Protein AF-A0A2D7RG34-F1 (afdb_monomer)

Foldseek 3Di:
DVVVVVVVVVVVVVCVVPDPPPPPPPPDDPPVVLVVVVLVVLLVQLDDPPDDFVVNVVVLVVCLPPVPDPVVSPVSVVLCVVQPAGSHNLSSLVSVQVVCVVVVHDRDDSVVVD

Mean predicted aligned error: 9.33 Å

Sequence (114 aa):
MIILRALLKVFVFLFLILSPSQAYCPCEINKEKLGHATWYLLHEIAKQPDKNQMAFDAFVQSLSLIYPCKVCRQHFKENLKKHSLIMNSISMCNFHNHVNYQLNKTHFNCSNLV

Secondary structure (DSSP, 8-state):
-HHHHHHHHHHHHHHHHHS--S----SS--HHHHHHHHHHHHHHHHH-SS--HHHHHHHHHHHHHH-SSHHHHHHHHHHHHHS---SSHHHHHHHHHHHHHHTTPPPP-GGGG-

pLDDT: mean 89.23, std 12.37, range [55.78, 98.44]

Radius of gyration: 21.77 Å; Cα contacts (8 Å, |Δi|>4): 58; chains: 1; bounding box: 64×32×40 Å

Structure (mmCIF, N/CA/C/O backbone):
data_AF-A0A2D7RG34-F1
#
_entry.id   AF-A0A2D7RG34-F1
#
loop_
_atom_site.group_PDB
_atom_site.id
_atom_site.type_symbol
_atom_site.label_atom_id
_atom_site.label_alt_id
_atom_site.label_comp_id
_atom_site.label_asym_id
_atom_site.label_entity_id
_atom_site.label_seq_id
_atom_site.pdbx_PDB_ins_code
_atom_site.Cartn_x
_atom_site.Cartn_y
_atom_site.Cartn_z
_atom_site.occupancy
_atom_site.B_iso_or_equiv
_atom_site.auth_seq_id
_atom_site.auth_comp_id
_atom_site.auth_asym_id
_atom_site.auth_atom_id
_atom_site.pdbx_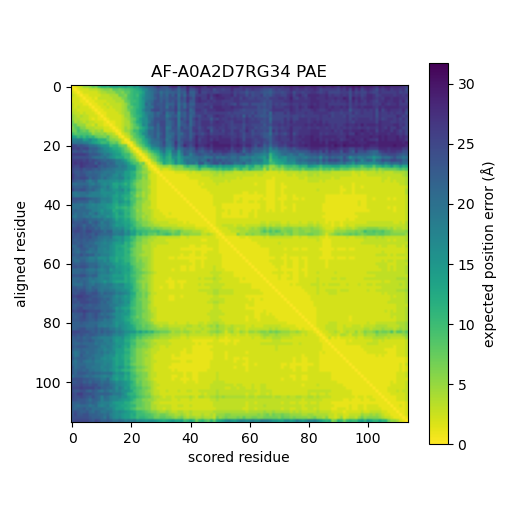PDB_model_num
ATOM 1 N N . MET A 1 1 ? -52.035 -19.830 -24.825 1.00 62.97 1 MET A N 1
ATOM 2 C CA . MET A 1 1 ? -51.182 -18.611 -24.863 1.00 62.97 1 MET A CA 1
ATOM 3 C C . MET A 1 1 ? -51.322 -17.709 -23.632 1.00 62.97 1 MET A C 1
ATOM 5 O O . MET A 1 1 ? -50.316 -17.174 -23.188 1.00 62.97 1 MET A O 1
ATOM 9 N N . ILE A 1 2 ? -52.520 -17.538 -23.057 1.00 73.25 2 ILE A N 1
ATOM 10 C CA . ILE A 1 2 ? -52.749 -16.653 -21.894 1.00 73.25 2 ILE A CA 1
ATOM 11 C C . ILE A 1 2 ? -52.068 -17.178 -20.614 1.00 73.25 2 ILE A C 1
ATOM 13 O O . ILE A 1 2 ? -51.378 -16.422 -19.939 1.00 73.25 2 ILE A O 1
ATOM 17 N N . ILE A 1 3 ? -52.168 -18.483 -20.338 1.00 72.81 3 ILE A N 1
ATOM 18 C CA . ILE A 1 3 ? -51.572 -19.119 -19.145 1.00 72.81 3 ILE A CA 1
ATOM 19 C C . ILE A 1 3 ? -50.038 -19.049 -19.177 1.00 72.81 3 ILE A C 1
ATOM 21 O O . ILE A 1 3 ? -49.419 -18.678 -18.189 1.00 72.81 3 ILE A O 1
ATOM 25 N N . LEU A 1 4 ? -49.419 -19.303 -20.335 1.00 72.12 4 LEU A N 1
ATOM 26 C CA . LEU A 1 4 ? -47.964 -19.197 -20.500 1.00 72.12 4 LEU A CA 1
ATOM 27 C C . LEU A 1 4 ? -47.460 -17.761 -20.265 1.00 72.12 4 LEU A C 1
ATOM 29 O O . LEU A 1 4 ? -46.427 -17.565 -19.636 1.00 72.12 4 LEU A O 1
ATOM 33 N N . ARG A 1 5 ? -48.220 -16.748 -20.708 1.00 74.38 5 ARG A N 1
ATOM 34 C CA . ARG A 1 5 ? -47.916 -15.333 -20.435 1.00 74.38 5 ARG A CA 1
ATOM 35 C C . ARG A 1 5 ? -48.082 -14.977 -18.956 1.00 74.38 5 ARG A C 1
ATOM 37 O O . ARG A 1 5 ? -47.307 -14.174 -18.449 1.00 74.38 5 ARG A O 1
ATOM 44 N N . ALA A 1 6 ? -49.069 -15.556 -18.273 1.00 76.69 6 ALA A N 1
ATOM 45 C CA . ALA A 1 6 ? -49.266 -15.357 -16.839 1.00 76.69 6 ALA A CA 1
ATOM 46 C C . ALA A 1 6 ? -48.132 -15.998 -16.020 1.00 76.69 6 ALA A C 1
ATOM 48 O O . ALA A 1 6 ? -47.556 -15.338 -15.162 1.00 76.69 6 ALA A O 1
ATOM 49 N N . LEU A 1 7 ? -47.745 -17.234 -16.348 1.00 78.12 7 LEU A N 1
ATOM 50 C CA . LEU A 1 7 ? -46.634 -17.938 -15.701 1.00 78.12 7 LEU A CA 1
ATOM 51 C C . LEU A 1 7 ? -45.294 -17.232 -15.928 1.00 78.12 7 LEU A C 1
ATOM 53 O O . LEU A 1 7 ? -44.537 -17.052 -14.979 1.00 78.12 7 LEU A O 1
ATOM 57 N N . LEU A 1 8 ? -45.029 -16.752 -17.148 1.00 76.81 8 LEU A N 1
ATOM 58 C CA . LEU A 1 8 ? -43.821 -15.979 -17.449 1.00 76.81 8 LEU A CA 1
ATOM 59 C C . LEU A 1 8 ? -43.772 -14.671 -16.645 1.00 76.81 8 LEU A C 1
ATOM 61 O O . LEU A 1 8 ? -42.726 -14.321 -16.110 1.00 76.81 8 LEU A O 1
ATOM 65 N N . LYS A 1 9 ? -44.906 -13.971 -16.501 1.00 76.50 9 LYS A N 1
ATOM 66 C CA . LYS A 1 9 ? -44.995 -12.761 -15.668 1.00 76.50 9 LYS A CA 1
ATOM 67 C C . LYS A 1 9 ? -44.724 -13.053 -14.194 1.00 76.50 9 LYS A C 1
ATOM 69 O O . LYS A 1 9 ? -43.982 -12.304 -13.574 1.00 76.50 9 LYS A O 1
ATOM 74 N N . VAL A 1 10 ? -45.284 -14.134 -13.651 1.00 79.06 10 VAL A N 1
ATOM 75 C CA . VAL A 1 10 ? -45.050 -14.554 -12.259 1.00 79.06 10 VAL A CA 1
ATOM 76 C C . VAL A 1 10 ? -43.583 -14.923 -12.040 1.00 79.06 10 VAL A C 1
ATOM 78 O O . VAL A 1 10 ? -42.994 -14.501 -11.050 1.00 79.06 10 VAL A O 1
ATOM 81 N N . PHE A 1 11 ? -42.966 -15.634 -12.986 1.00 80.56 11 PHE A N 1
ATOM 82 C CA . PHE A 1 11 ? -41.561 -16.029 -12.901 1.00 80.56 11 PHE A CA 1
ATOM 83 C C . PHE A 1 11 ? -40.614 -14.825 -12.975 1.00 80.56 11 PHE A C 1
ATOM 85 O O . PHE A 1 11 ? -39.694 -14.728 -12.172 1.00 80.56 11 PHE A O 1
ATOM 92 N N . VAL A 1 12 ? -40.876 -13.862 -13.867 1.00 73.06 12 VAL A N 1
ATOM 93 C CA . VAL A 1 12 ? -40.128 -12.592 -13.938 1.00 73.06 12 VAL A CA 1
ATOM 94 C C . VAL A 1 12 ? -40.299 -11.779 -12.654 1.00 73.06 12 VAL A C 1
ATOM 96 O O . VAL A 1 12 ? -39.328 -11.227 -12.150 1.00 73.06 12 VAL A O 1
ATOM 99 N N . PHE A 1 13 ? -41.506 -11.734 -12.085 1.00 74.69 13 PHE A N 1
ATOM 100 C CA . PHE A 1 13 ? -41.772 -11.009 -10.840 1.00 74.69 13 PHE A CA 1
ATOM 101 C C . PHE A 1 13 ? -41.052 -11.642 -9.639 1.00 74.69 13 PHE A C 1
ATOM 103 O O . PHE A 1 13 ? -40.430 -10.936 -8.851 1.00 74.69 13 PHE A O 1
ATOM 110 N N . LEU A 1 14 ? -41.052 -12.976 -9.542 1.00 70.88 14 LEU A N 1
ATOM 111 C CA . LEU A 1 14 ? -40.258 -13.724 -8.562 1.00 70.88 14 LEU A CA 1
ATOM 112 C C . LEU A 1 14 ? -38.755 -13.496 -8.751 1.00 70.88 14 LEU A C 1
ATOM 114 O O . LEU A 1 14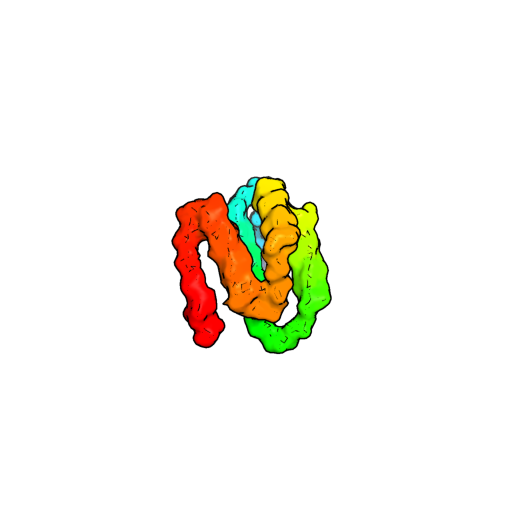 ? -38.049 -13.301 -7.768 1.00 70.88 14 LEU A O 1
ATOM 118 N N . PHE A 1 15 ? -38.270 -13.464 -9.993 1.00 69.12 15 PHE A N 1
ATOM 119 C CA . PHE A 1 15 ? -36.859 -13.218 -10.295 1.00 69.12 15 PHE A CA 1
ATOM 120 C C . PHE A 1 15 ? -36.425 -11.792 -9.926 1.00 69.12 15 PHE A C 1
ATOM 122 O O . PHE A 1 15 ? -35.327 -11.620 -9.414 1.00 69.12 15 PHE A O 1
ATOM 129 N N . LEU A 1 16 ? -37.292 -10.789 -10.112 1.00 63.69 16 LEU A N 1
ATOM 130 C CA . LEU A 1 16 ? -37.050 -9.397 -9.702 1.00 63.69 16 LEU A CA 1
ATOM 131 C C . LEU A 1 16 ? -37.067 -9.208 -8.175 1.00 63.69 16 LEU A C 1
ATOM 133 O O . LEU A 1 16 ? -36.340 -8.367 -7.657 1.00 63.69 16 LEU A O 1
ATOM 137 N N . ILE A 1 17 ? -37.882 -9.980 -7.448 1.00 64.75 17 ILE A N 1
ATOM 138 C CA . ILE A 1 17 ? -37.938 -9.939 -5.975 1.00 64.75 17 ILE A CA 1
ATOM 139 C C . ILE A 1 17 ? -36.773 -10.724 -5.346 1.00 64.75 17 ILE A C 1
ATOM 141 O O . ILE A 1 17 ? -36.293 -10.356 -4.276 1.00 64.75 17 ILE A O 1
ATOM 145 N N . LEU A 1 18 ? -36.306 -11.795 -6.000 1.00 61.97 18 LEU A N 1
ATOM 146 C CA . LEU A 1 18 ? -35.226 -12.667 -5.518 1.00 61.97 18 LEU A CA 1
ATOM 147 C C . LEU A 1 18 ? -33.836 -12.288 -6.053 1.00 61.97 18 LEU A C 1
ATOM 149 O O . LEU A 1 18 ? -32.839 -12.841 -5.588 1.00 61.97 18 LEU A O 1
ATOM 153 N N . SER A 1 19 ? -33.734 -11.364 -7.010 1.00 60.22 19 SER A N 1
ATOM 154 C CA . SER A 1 19 ? -32.450 -10.840 -7.473 1.00 60.22 19 SER A CA 1
ATOM 155 C C . SER A 1 19 ? -31.858 -9.905 -6.414 1.00 60.22 19 SER A C 1
ATOM 157 O O . SER A 1 19 ? -32.454 -8.861 -6.135 1.00 60.22 19 SER A O 1
ATOM 159 N N . PRO A 1 20 ? -30.679 -10.199 -5.834 1.00 61.31 20 PRO A N 1
ATOM 160 C CA . PRO A 1 20 ? -30.043 -9.292 -4.898 1.00 61.31 20 PRO A CA 1
ATOM 161 C C . PRO A 1 20 ? -29.358 -8.189 -5.709 1.00 61.31 20 PRO A C 1
ATOM 163 O O . PRO A 1 20 ? -28.153 -8.232 -5.935 1.00 61.31 20 PRO A O 1
ATOM 166 N N . SER A 1 21 ? -30.117 -7.213 -6.207 1.00 61.44 21 SER A N 1
ATOM 167 C CA . SER A 1 21 ? -29.544 -6.052 -6.902 1.00 61.44 21 SER A CA 1
ATOM 168 C C . SER A 1 21 ? -29.738 -4.740 -6.149 1.00 61.44 21 SER A C 1
ATOM 170 O O . SER A 1 21 ? -29.578 -3.672 -6.736 1.00 61.44 21 SER A O 1
ATOM 172 N N . GLN A 1 22 ? -30.034 -4.786 -4.849 1.00 55.78 22 GLN A N 1
ATOM 173 C CA . GLN A 1 22 ? -29.799 -3.621 -4.007 1.00 55.78 22 GLN A CA 1
ATOM 174 C C . GLN A 1 22 ? -28.325 -3.652 -3.605 1.00 55.78 22 GLN A C 1
ATOM 176 O O . GLN A 1 22 ? -27.908 -4.506 -2.822 1.00 55.78 22 GLN A O 1
ATOM 181 N N . ALA A 1 23 ? -27.524 -2.73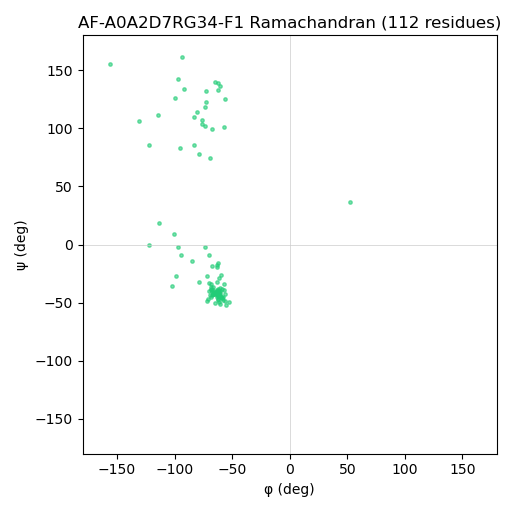1 -4.144 1.00 62.88 23 ALA A N 1
ATOM 182 C CA . ALA A 1 23 ? -26.201 -2.465 -3.600 1.00 62.88 23 ALA A CA 1
ATOM 183 C C . ALA A 1 23 ? -26.377 -2.078 -2.123 1.00 62.88 23 ALA A C 1
ATOM 185 O O . ALA A 1 23 ? -26.805 -0.970 -1.801 1.00 62.88 23 ALA A O 1
ATOM 186 N N . TYR A 1 24 ? -26.121 -3.023 -1.219 1.00 60.69 24 TYR A N 1
ATOM 187 C CA . TYR A 1 24 ? -26.049 -2.747 0.206 1.00 60.69 24 TYR A CA 1
ATOM 188 C C . TYR A 1 24 ? -24.810 -1.872 0.417 1.00 60.69 24 TYR A C 1
ATOM 190 O O . TYR A 1 24 ? -23.683 -2.365 0.403 1.00 60.69 24 TYR A O 1
ATOM 198 N N . CYS A 1 25 ? -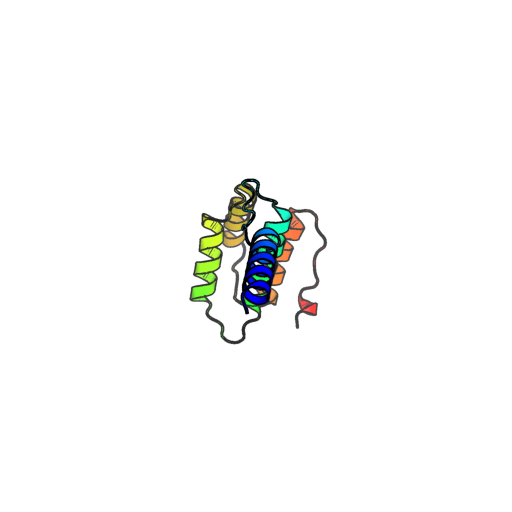25.030 -0.561 0.529 1.00 63.25 25 CYS A N 1
ATOM 199 C CA . CYS A 1 25 ? -24.035 0.437 0.913 1.00 63.25 25 CYS A CA 1
ATOM 200 C C . CYS A 1 25 ? -24.172 0.687 2.422 1.00 63.25 25 CYS A C 1
ATOM 202 O O . CYS A 1 25 ? -24.875 1.620 2.816 1.00 63.25 25 CYS A O 1
ATOM 204 N N . PRO A 1 26 ? -23.570 -0.147 3.292 1.00 63.75 26 PRO A N 1
ATOM 205 C CA . PRO A 1 26 ? -23.555 0.145 4.714 1.00 63.75 26 PRO A CA 1
ATOM 206 C C . PRO A 1 26 ? -22.799 1.459 4.938 1.00 63.75 26 PRO A C 1
ATOM 208 O O . PRO A 1 26 ? -21.706 1.656 4.409 1.00 63.75 26 PRO A O 1
ATOM 211 N N . CYS A 1 27 ? -23.374 2.353 5.741 1.00 66.88 27 CYS A N 1
ATOM 212 C CA . CYS A 1 27 ? -22.745 3.624 6.112 1.00 66.88 27 CYS A CA 1
ATOM 213 C C . CYS A 1 27 ? -21.543 3.444 7.060 1.00 66.88 27 CYS A C 1
ATOM 215 O O . CYS A 1 27 ? -20.820 4.405 7.320 1.00 66.88 27 CYS A O 1
ATOM 217 N N . GLU A 1 28 ? -21.322 2.234 7.584 1.00 80.12 28 GLU A N 1
ATOM 218 C CA . GLU A 1 28 ? -20.214 1.922 8.485 1.00 80.12 28 GLU A CA 1
ATOM 219 C C . GLU A 1 28 ? -19.049 1.249 7.743 1.00 80.12 28 GLU A C 1
ATOM 221 O O . GLU A 1 28 ? -19.200 0.237 7.053 1.00 80.12 28 GLU A O 1
ATOM 226 N N . ILE A 1 29 ? -17.852 1.819 7.895 1.00 84.19 29 ILE A N 1
ATOM 227 C CA . ILE A 1 29 ? -16.635 1.326 7.248 1.00 84.19 29 ILE A CA 1
ATOM 228 C C . ILE A 1 29 ? -16.078 0.135 8.032 1.00 84.19 29 ILE A C 1
ATOM 230 O O . ILE A 1 29 ? -15.512 0.304 9.113 1.00 84.19 29 ILE A O 1
ATOM 234 N N . ASN A 1 30 ? -16.095 -1.053 7.428 1.00 91.38 30 ASN A N 1
ATOM 235 C CA . ASN A 1 30 ? -15.244 -2.154 7.875 1.00 91.38 30 ASN A CA 1
ATOM 236 C C . ASN A 1 30 ? -13.795 -1.903 7.405 1.00 91.38 30 ASN A C 1
ATOM 238 O O . ASN A 1 30 ? -13.467 -2.078 6.227 1.00 91.38 30 ASN A O 1
ATOM 242 N N . LYS A 1 31 ? -12.928 -1.472 8.332 1.00 92.38 31 LYS A N 1
ATOM 243 C CA . LYS A 1 31 ? -11.529 -1.094 8.050 1.00 92.38 31 LYS A CA 1
ATOM 244 C C . LYS A 1 31 ? -10.704 -2.245 7.473 1.00 92.38 31 LYS A C 1
ATOM 246 O O . LYS A 1 31 ? -9.871 -2.006 6.604 1.00 92.38 31 LYS A O 1
ATOM 251 N N . GLU A 1 32 ? -10.930 -3.468 7.941 1.00 93.75 32 GLU A N 1
ATOM 252 C CA . GLU A 1 32 ? -10.177 -4.659 7.532 1.00 93.75 32 GLU A CA 1
ATOM 253 C C . GLU A 1 32 ? -10.548 -5.071 6.112 1.00 93.75 32 GLU A C 1
ATOM 255 O O . GLU A 1 32 ? -9.670 -5.217 5.266 1.00 93.75 32 GLU A O 1
ATOM 260 N N . LYS A 1 33 ? -11.850 -5.158 5.816 1.00 94.69 33 LYS A N 1
ATOM 261 C CA . LYS A 1 33 ? -12.353 -5.452 4.469 1.00 94.69 33 LYS A CA 1
ATOM 262 C C . LYS A 1 33 ? -11.879 -4.404 3.463 1.00 94.69 33 LYS A C 1
ATOM 264 O O . LYS A 1 33 ? -11.396 -4.763 2.391 1.00 94.69 33 LYS A O 1
ATOM 269 N N . LEU A 1 34 ? -11.977 -3.120 3.819 1.00 95.69 34 LEU A N 1
ATOM 270 C CA . LEU A 1 34 ? -11.497 -2.019 2.982 1.00 95.69 34 LEU A CA 1
ATOM 271 C C . LEU A 1 34 ? -9.975 -2.094 2.769 1.00 95.69 34 LEU A C 1
ATOM 273 O O . LEU A 1 34 ? -9.503 -1.948 1.642 1.00 95.69 34 LEU A O 1
ATOM 277 N N . GLY A 1 35 ? -9.216 -2.364 3.835 1.00 96.75 35 GLY A N 1
ATOM 278 C CA . GLY A 1 35 ? -7.766 -2.538 3.788 1.00 96.75 35 GLY A CA 1
ATOM 279 C C . GLY A 1 35 ? -7.341 -3.693 2.886 1.00 96.75 35 GLY A C 1
ATOM 280 O O . GLY A 1 35 ? -6.527 -3.489 1.991 1.00 96.75 35 GLY A O 1
ATOM 281 N N . HIS A 1 36 ? -7.922 -4.882 3.063 1.00 97.75 36 HIS A N 1
ATOM 282 C CA . HIS A 1 36 ? -7.620 -6.055 2.237 1.00 97.75 36 HIS A CA 1
ATOM 283 C C . HIS A 1 36 ? -7.912 -5.805 0.754 1.00 97.75 36 HIS A C 1
ATOM 285 O O . HIS A 1 36 ? -7.064 -6.096 -0.087 1.00 97.75 36 HIS A O 1
ATOM 291 N N . ALA A 1 37 ? -9.069 -5.216 0.432 1.00 97.81 37 ALA A N 1
ATOM 292 C CA . ALA A 1 37 ? -9.429 -4.896 -0.948 1.00 97.81 37 ALA A CA 1
ATOM 293 C C . ALA A 1 37 ? -8.464 -3.877 -1.580 1.00 97.81 37 ALA A C 1
ATOM 295 O O . ALA A 1 37 ? -8.061 -4.027 -2.732 1.00 97.81 37 ALA A O 1
ATOM 296 N N . THR A 1 38 ? -8.048 -2.867 -0.814 1.00 98.00 38 THR A N 1
ATOM 297 C CA . THR A 1 38 ? -7.117 -1.836 -1.291 1.00 98.00 38 THR A CA 1
ATOM 298 C C . THR A 1 38 ? -5.718 -2.396 -1.511 1.00 98.00 38 THR A C 1
ATOM 300 O O . THR A 1 38 ? -5.104 -2.116 -2.538 1.00 98.00 38 THR A O 1
ATOM 303 N N . TRP A 1 39 ? -5.212 -3.219 -0.588 1.00 98.25 39 TRP A N 1
ATOM 304 C CA . TRP A 1 39 ? -3.912 -3.863 -0.763 1.00 98.25 39 TRP A CA 1
ATOM 305 C C . TRP A 1 39 ? -3.907 -4.811 -1.953 1.00 98.25 39 TRP A C 1
ATOM 307 O O . TRP A 1 39 ? -2.953 -4.782 -2.724 1.00 98.25 39 TRP A O 1
ATOM 317 N N . TYR A 1 40 ? -4.970 -5.597 -2.138 1.00 98.38 40 TYR A N 1
ATOM 318 C CA . TYR A 1 40 ? -5.124 -6.437 -3.323 1.00 98.38 40 TYR A CA 1
ATOM 319 C C . TYR A 1 40 ? -5.021 -5.604 -4.608 1.00 98.38 40 TYR A C 1
ATOM 321 O O . TYR A 1 40 ? -4.173 -5.888 -5.448 1.00 98.38 40 TYR A O 1
ATOM 329 N N . LEU A 1 41 ? -5.798 -4.520 -4.713 1.00 98.44 41 LEU A N 1
ATOM 330 C CA . LEU A 1 41 ? -5.757 -3.618 -5.865 1.00 98.44 41 LEU A CA 1
ATOM 331 C C . LEU A 1 41 ? -4.349 -3.056 -6.117 1.00 98.44 41 LEU A C 1
ATOM 333 O O . LEU A 1 41 ? -3.867 -3.095 -7.245 1.00 98.44 41 LEU A O 1
ATOM 337 N N . LEU A 1 42 ? -3.677 -2.551 -5.079 1.00 97.94 42 LEU A N 1
ATOM 338 C CA . LEU A 1 42 ? -2.331 -1.982 -5.203 1.00 97.94 42 LEU A CA 1
ATOM 339 C C . LEU A 1 42 ? -1.297 -3.018 -5.662 1.00 97.94 42 LEU A C 1
ATOM 341 O O . LEU A 1 42 ? -0.454 -2.703 -6.501 1.00 97.94 42 LEU A O 1
ATOM 345 N N . HIS A 1 43 ? -1.373 -4.250 -5.150 1.00 97.50 43 HIS A N 1
ATOM 346 C CA . HIS A 1 43 ? -0.502 -5.345 -5.586 1.00 97.50 43 HIS A CA 1
ATOM 347 C C . HIS A 1 43 ? -0.759 -5.739 -7.040 1.00 97.50 43 HIS A C 1
ATOM 349 O O . HIS A 1 43 ? 0.202 -5.946 -7.774 1.00 97.50 43 HIS A O 1
ATOM 355 N N . GLU A 1 44 ? -2.014 -5.794 -7.488 1.00 97.81 44 GLU A N 1
ATOM 356 C CA . GLU A 1 44 ? -2.332 -6.086 -8.892 1.00 97.81 44 GLU A CA 1
ATOM 357 C C . GLU A 1 44 ? -1.886 -4.964 -9.840 1.00 97.81 44 GLU A C 1
ATOM 359 O O . GLU A 1 44 ? -1.306 -5.245 -10.887 1.00 97.81 44 GLU A O 1
ATOM 364 N N . ILE A 1 45 ? -2.049 -3.692 -9.452 1.00 97.44 45 ILE A N 1
ATOM 365 C CA . ILE A 1 45 ? -1.512 -2.555 -10.218 1.00 97.44 45 ILE A CA 1
ATOM 366 C C . ILE A 1 45 ? 0.017 -2.663 -10.331 1.00 97.44 45 ILE A C 1
ATOM 368 O O . ILE A 1 45 ? 0.572 -2.511 -11.416 1.00 97.44 45 ILE A O 1
ATOM 372 N N . ALA A 1 46 ? 0.709 -2.974 -9.232 1.00 96.69 46 ALA A N 1
ATOM 373 C CA . ALA A 1 46 ? 2.169 -3.066 -9.201 1.00 96.69 46 ALA A CA 1
ATOM 374 C C . ALA A 1 46 ? 2.747 -4.240 -10.021 1.00 96.69 46 ALA A C 1
ATOM 376 O O . ALA A 1 46 ? 3.934 -4.213 -10.356 1.00 96.69 46 ALA A O 1
ATOM 377 N N . LYS A 1 47 ? 1.931 -5.253 -10.345 1.00 95.88 47 LYS A N 1
ATOM 378 C CA . LYS A 1 47 ? 2.304 -6.399 -11.193 1.00 95.88 47 LYS A CA 1
ATOM 379 C C . LYS A 1 47 ? 2.157 -6.128 -12.690 1.00 95.88 47 LYS A C 1
ATOM 381 O O . LYS A 1 47 ? 2.654 -6.928 -13.481 1.00 95.88 47 LYS A O 1
ATOM 386 N N . GLN A 1 48 ? 1.461 -5.062 -13.096 1.00 95.88 48 GLN A N 1
ATOM 387 C CA . GLN A 1 48 ? 1.178 -4.842 -14.513 1.00 95.88 48 GLN A CA 1
ATOM 388 C C . GLN A 1 48 ? 2.465 -4.659 -15.340 1.00 95.88 48 GLN A C 1
ATOM 390 O O . GLN A 1 48 ? 3.388 -3.971 -14.892 1.00 95.88 48 GLN A O 1
ATOM 395 N N . PRO A 1 49 ? 2.537 -5.257 -16.548 1.00 90.19 49 PRO A N 1
ATOM 396 C CA . PRO A 1 49 ? 3.717 -5.159 -17.406 1.00 90.19 49 PRO A CA 1
ATOM 397 C C . PRO A 1 49 ? 3.918 -3.734 -17.941 1.00 90.19 49 PRO A C 1
ATOM 399 O O . PRO A 1 49 ? 5.048 -3.243 -17.982 1.00 90.19 49 PRO A O 1
ATOM 402 N N . ASP A 1 50 ? 2.820 -3.053 -18.277 1.00 93.25 50 ASP A N 1
ATOM 403 C CA . ASP A 1 50 ? 2.815 -1.689 -18.802 1.00 93.25 50 ASP A CA 1
ATOM 404 C C . ASP A 1 50 ? 2.885 -0.679 -17.655 1.00 93.25 50 ASP A C 1
ATOM 406 O O . ASP A 1 50 ? 1.882 -0.187 -17.132 1.00 93.25 50 ASP A O 1
ATOM 410 N N . LYS A 1 51 ? 4.111 -0.384 -17.225 1.00 92.94 51 LYS A N 1
ATOM 411 C CA . LYS A 1 51 ? 4.351 0.511 -16.093 1.00 92.94 51 LYS A CA 1
ATOM 412 C C . LYS A 1 51 ? 4.072 1.963 -16.470 1.00 92.94 51 LYS A C 1
ATOM 414 O O . LYS A 1 51 ? 4.739 2.531 -17.332 1.00 92.94 51 LYS A O 1
ATOM 419 N N . ASN A 1 52 ? 3.163 2.598 -15.735 1.00 97.19 52 ASN A N 1
ATOM 420 C CA . ASN A 1 52 ? 2.938 4.039 -15.772 1.00 97.19 52 ASN A CA 1
ATOM 421 C C . ASN A 1 52 ? 3.135 4.631 -14.370 1.00 97.19 52 ASN A C 1
ATOM 423 O O . ASN A 1 52 ? 2.186 4.800 -13.603 1.00 97.19 52 ASN A O 1
ATOM 427 N N . GLN A 1 53 ? 4.392 4.944 -14.039 1.00 97.12 53 GLN A N 1
ATOM 428 C CA . GLN A 1 53 ? 4.765 5.452 -12.716 1.00 97.12 53 GLN A CA 1
ATOM 429 C C . GLN A 1 53 ? 4.029 6.754 -12.363 1.00 97.12 53 GLN A C 1
ATOM 431 O O . GLN A 1 53 ? 3.581 6.910 -11.235 1.00 97.12 53 GLN A O 1
ATOM 436 N N . MET A 1 54 ? 3.830 7.655 -13.329 1.00 97.50 54 MET A N 1
ATOM 437 C CA . MET A 1 54 ? 3.138 8.927 -13.099 1.00 97.50 54 MET A CA 1
ATOM 438 C C . MET A 1 54 ? 1.678 8.716 -12.675 1.00 97.50 54 MET A C 1
ATOM 440 O O . MET A 1 54 ? 1.212 9.336 -11.719 1.00 97.50 54 MET A O 1
ATOM 444 N N . ALA A 1 55 ? 0.957 7.824 -13.362 1.00 98.12 55 ALA A N 1
ATOM 445 C CA . ALA A 1 55 ? -0.419 7.487 -13.003 1.00 98.12 55 ALA A CA 1
ATOM 446 C C . ALA A 1 55 ? -0.489 6.771 -11.645 1.00 98.12 55 ALA A C 1
ATOM 448 O O . ALA A 1 55 ? -1.383 7.052 -10.845 1.00 98.12 55 ALA A O 1
ATOM 449 N N . PHE A 1 56 ? 0.471 5.887 -11.364 1.00 97.94 56 PHE A N 1
ATOM 450 C CA . PHE A 1 56 ? 0.578 5.206 -10.077 1.00 97.94 56 PHE A CA 1
ATOM 451 C C . PHE A 1 56 ? 0.807 6.190 -8.922 1.00 97.94 56 PHE A C 1
ATOM 453 O O . PHE A 1 56 ? 0.079 6.143 -7.930 1.00 97.94 56 PHE A O 1
ATOM 460 N N . ASP A 1 57 ? 1.738 7.132 -9.075 1.00 97.25 57 ASP A N 1
ATOM 461 C CA . ASP A 1 57 ? 2.026 8.163 -8.073 1.00 97.25 57 ASP A CA 1
ATOM 462 C C . ASP A 1 57 ? 0.798 9.040 -7.810 1.00 97.25 57 ASP A C 1
ATOM 464 O O . ASP A 1 57 ? 0.449 9.304 -6.657 1.00 97.25 57 ASP A O 1
ATOM 468 N N . ALA A 1 58 ? 0.090 9.441 -8.871 1.00 97.88 58 ALA A N 1
ATOM 469 C CA . ALA A 1 58 ? -1.146 10.209 -8.760 1.00 97.88 58 ALA A CA 1
ATOM 470 C C . ALA A 1 58 ? -2.254 9.424 -8.036 1.00 97.88 58 ALA A C 1
ATOM 472 O O . ALA A 1 58 ? -2.964 9.979 -7.190 1.00 97.88 58 ALA A O 1
ATOM 473 N N . PHE A 1 59 ? -2.388 8.127 -8.324 1.00 97.94 59 PHE A N 1
ATOM 474 C CA . PHE A 1 59 ? -3.356 7.247 -7.672 1.00 97.94 59 PHE A CA 1
ATOM 475 C C . PHE A 1 59 ? -3.049 7.074 -6.180 1.00 97.94 59 PHE A C 1
ATOM 477 O O . PHE A 1 59 ? -3.911 7.309 -5.329 1.00 97.94 59 PHE A O 1
ATOM 484 N N . VAL A 1 60 ? -1.804 6.736 -5.846 1.00 97.25 60 VAL A N 1
ATOM 485 C CA . VAL A 1 60 ? -1.340 6.563 -4.465 1.00 97.25 60 VAL A CA 1
ATOM 486 C C . VAL A 1 60 ? -1.463 7.870 -3.677 1.00 97.25 60 VAL A C 1
ATOM 488 O O . VAL A 1 60 ? -1.923 7.858 -2.532 1.00 97.25 60 VAL A O 1
ATOM 491 N N . GLN A 1 61 ? -1.151 9.018 -4.286 1.00 96.75 61 GLN A N 1
ATOM 492 C CA . GLN A 1 61 ? -1.370 10.302 -3.626 1.00 96.75 61 GLN A CA 1
ATOM 493 C C . GLN A 1 61 ? -2.838 10.653 -3.450 1.00 96.75 61 GLN A C 1
ATOM 495 O O . GLN A 1 61 ? -3.203 11.210 -2.418 1.00 96.75 61 GLN A O 1
ATOM 500 N N . SER A 1 62 ? -3.702 10.266 -4.383 1.00 98.25 62 SER A N 1
ATOM 501 C CA . SER A 1 62 ? -5.144 10.428 -4.201 1.00 98.25 62 SER A CA 1
ATOM 502 C C . SER A 1 62 ? -5.625 9.632 -2.985 1.00 98.25 62 SER A C 1
ATOM 504 O O . SER A 1 62 ? -6.313 10.188 -2.126 1.00 98.25 62 SER A O 1
ATOM 506 N N . LEU A 1 63 ? -5.179 8.379 -2.819 1.00 97.31 63 LEU A N 1
ATOM 507 C CA . LEU A 1 63 ? -5.482 7.581 -1.623 1.00 97.31 63 LEU A CA 1
ATOM 508 C C . LEU A 1 63 ? -5.038 8.289 -0.332 1.00 97.31 63 LEU A C 1
ATOM 510 O O . LEU A 1 63 ? -5.812 8.363 0.623 1.00 97.31 63 LEU A O 1
ATOM 514 N N . SER A 1 64 ? -3.850 8.899 -0.300 1.00 96.31 64 SER A N 1
ATOM 515 C CA . SER A 1 64 ? -3.367 9.630 0.885 1.00 96.31 64 SER A CA 1
ATOM 516 C C . SER A 1 64 ? -4.231 10.846 1.275 1.00 96.31 64 SER A C 1
ATOM 518 O O . SER A 1 64 ? -4.158 11.325 2.412 1.00 96.31 64 SER A O 1
ATOM 520 N N . LEU A 1 65 ? -5.100 11.316 0.372 1.00 97.50 65 LEU A N 1
ATOM 521 C CA . LEU A 1 65 ? -6.001 12.453 0.574 1.00 97.50 65 LEU A CA 1
ATOM 522 C C . LEU A 1 65 ? -7.451 12.051 0.860 1.00 97.50 65 LEU A C 1
ATOM 524 O O . LEU A 1 65 ? -8.097 12.705 1.682 1.00 97.50 65 LEU A O 1
ATOM 528 N N . ILE A 1 66 ? -7.954 10.973 0.249 1.00 97.31 66 ILE A N 1
ATOM 529 C CA . ILE A 1 66 ? -9.390 10.635 0.290 1.00 97.31 66 ILE A CA 1
ATOM 530 C C . ILE A 1 66 ? -9.713 9.251 0.864 1.00 97.31 66 ILE A C 1
ATOM 532 O O . ILE A 1 66 ? -10.888 8.906 0.968 1.00 97.31 66 ILE A O 1
ATOM 536 N N . TYR A 1 67 ? -8.719 8.454 1.276 1.00 97.25 67 TYR A N 1
ATOM 537 C CA . TYR A 1 67 ? -8.980 7.107 1.795 1.00 97.25 67 TYR A CA 1
ATOM 538 C C . TYR A 1 67 ? -9.959 7.124 2.990 1.00 97.25 67 TYR A C 1
ATOM 540 O O . TYR A 1 67 ? -9.673 7.822 3.966 1.00 97.25 67 TYR A O 1
ATOM 548 N N . PRO A 1 68 ? -11.086 6.380 2.976 1.00 95.12 68 PRO A N 1
ATOM 549 C CA . PRO A 1 68 ? -12.203 6.589 3.913 1.00 95.12 68 PRO A CA 1
ATOM 550 C C . PRO A 1 68 ? -11.851 6.494 5.408 1.00 95.12 68 PRO A C 1
ATOM 552 O O . PRO A 1 68 ? -12.385 7.232 6.236 1.00 95.12 68 PRO A O 1
ATOM 555 N N . CYS A 1 69 ? -10.904 5.630 5.776 1.00 95.12 69 CYS A N 1
ATOM 556 C CA . CYS A 1 69 ? -10.422 5.522 7.152 1.00 95.12 69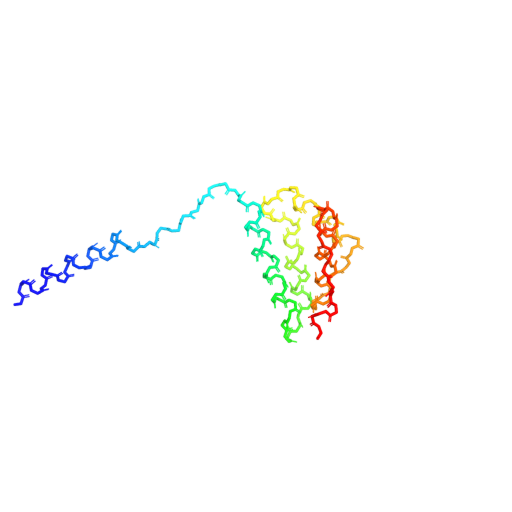 CYS A CA 1
ATOM 557 C C . CYS A 1 69 ? -9.467 6.683 7.501 1.00 95.12 69 CYS A C 1
ATOM 559 O O . CYS A 1 69 ? -8.308 6.669 7.093 1.00 95.12 69 CYS A O 1
ATOM 561 N N . LYS A 1 70 ? -9.913 7.654 8.318 1.00 94.56 70 LYS A N 1
ATOM 562 C CA . LYS A 1 70 ? -9.127 8.852 8.702 1.00 94.56 70 LYS A CA 1
ATOM 563 C C . LYS A 1 70 ? -7.738 8.535 9.276 1.00 94.56 70 LYS A C 1
ATOM 565 O O . LYS A 1 70 ? -6.758 9.117 8.825 1.00 94.56 70 LYS A O 1
ATOM 570 N N . VAL A 1 71 ? -7.649 7.625 10.251 1.00 94.50 71 VAL A N 1
ATOM 571 C CA . VAL A 1 71 ? -6.361 7.249 10.871 1.00 94.50 71 VAL A CA 1
ATOM 572 C C . VAL A 1 71 ? -5.453 6.520 9.878 1.00 94.50 71 VAL A C 1
ATOM 574 O O . VAL A 1 71 ? -4.280 6.856 9.758 1.00 94.50 71 VAL A O 1
ATOM 577 N N . CYS A 1 72 ? -6.017 5.602 9.086 1.00 96.06 72 CYS A N 1
ATOM 578 C CA . CYS A 1 72 ? -5.278 4.876 8.057 1.00 96.06 72 CYS A CA 1
ATOM 579 C C . CYS A 1 72 ? -4.710 5.844 7.013 1.00 96.06 72 CYS A C 1
ATOM 581 O O . CYS A 1 72 ? -3.548 5.744 6.641 1.00 96.06 72 CYS A O 1
ATOM 583 N N . ARG A 1 73 ? -5.521 6.815 6.580 1.00 97.06 73 ARG A N 1
ATOM 584 C CA . ARG A 1 73 ? -5.143 7.853 5.622 1.00 97.06 73 ARG A CA 1
ATOM 585 C C . ARG A 1 73 ? -3.984 8.713 6.126 1.00 97.06 73 ARG A C 1
ATOM 587 O O . ARG A 1 73 ? -3.041 8.951 5.378 1.00 97.06 73 ARG A O 1
ATOM 594 N N . GLN A 1 74 ? -4.038 9.148 7.387 1.00 96.94 74 GLN A N 1
ATOM 595 C CA . GLN A 1 74 ? -2.966 9.936 8.000 1.00 96.94 74 GLN A CA 1
ATOM 596 C C . GLN A 1 74 ? -1.647 9.152 8.032 1.00 96.94 74 GLN A C 1
ATOM 598 O O . GLN A 1 74 ? -0.633 9.655 7.551 1.00 96.94 74 GLN A O 1
ATOM 603 N N . HIS A 1 75 ? -1.671 7.902 8.508 1.00 96.25 75 HIS A N 1
ATOM 604 C CA . HIS A 1 75 ? -0.476 7.053 8.530 1.00 96.25 75 HIS A CA 1
ATOM 605 C C . HIS A 1 75 ? 0.044 6.753 7.119 1.00 96.25 75 HIS A C 1
ATOM 607 O O . HIS A 1 75 ? 1.244 6.821 6.878 1.00 96.25 75 HIS A O 1
ATOM 613 N N . PHE A 1 76 ? -0.842 6.482 6.156 1.00 96.62 76 PHE A N 1
ATOM 614 C CA . PHE A 1 76 ? -0.458 6.240 4.763 1.00 96.62 76 PHE A CA 1
ATOM 615 C C . PHE A 1 76 ? 0.271 7.451 4.168 1.00 96.62 76 PHE A C 1
ATOM 617 O O . PHE A 1 76 ? 1.343 7.306 3.585 1.00 96.62 76 PHE A O 1
ATOM 624 N N . LYS A 1 77 ? -0.254 8.661 4.400 1.00 96.31 77 LYS A N 1
ATOM 625 C CA . LYS A 1 77 ? 0.382 9.920 3.993 1.00 96.31 77 LYS A CA 1
ATOM 626 C C . LYS A 1 77 ? 1.756 10.124 4.637 1.00 96.31 77 LYS A C 1
ATOM 628 O O . LYS A 1 77 ? 2.666 10.622 3.982 1.00 96.31 77 LYS A O 1
ATOM 633 N N . GLU A 1 78 ? 1.922 9.772 5.908 1.00 96.25 78 GLU A N 1
ATOM 634 C CA . GLU A 1 78 ? 3.212 9.862 6.604 1.00 96.25 78 GLU A CA 1
ATOM 635 C C . GLU A 1 78 ? 4.223 8.834 6.092 1.00 96.25 78 GLU A C 1
ATOM 637 O O . GLU A 1 78 ? 5.389 9.176 5.892 1.00 96.25 78 GLU A O 1
ATOM 642 N N . ASN A 1 79 ? 3.774 7.609 5.818 1.00 96.06 79 ASN A N 1
ATOM 643 C CA . ASN A 1 79 ? 4.613 6.556 5.258 1.00 96.06 79 ASN A CA 1
ATOM 644 C C . ASN A 1 79 ? 5.114 6.938 3.861 1.00 96.06 79 ASN A C 1
ATOM 646 O O . ASN A 1 79 ? 6.300 6.781 3.588 1.00 96.06 79 ASN A O 1
ATOM 650 N N . LEU A 1 80 ? 4.266 7.535 3.016 1.00 96.00 80 LEU A N 1
ATOM 651 C CA . LEU A 1 80 ? 4.661 8.016 1.684 1.00 96.00 80 LEU A CA 1
ATOM 652 C C . LEU A 1 80 ? 5.738 9.107 1.709 1.00 96.00 80 LEU A C 1
ATOM 654 O O . LEU A 1 80 ? 6.524 9.210 0.774 1.00 96.00 80 LEU A O 1
ATOM 658 N N . LYS A 1 81 ? 5.813 9.915 2.774 1.00 94.75 81 LYS A N 1
ATOM 659 C CA . LYS A 1 81 ? 6.888 10.914 2.925 1.00 94.75 81 LYS A CA 1
ATOM 660 C C . LYS A 1 81 ? 8.246 10.280 3.231 1.00 94.75 81 LYS A C 1
ATOM 662 O O . LYS A 1 81 ? 9.271 10.894 2.960 1.00 94.75 81 LYS A O 1
ATOM 667 N N . LYS A 1 82 ? 8.249 9.100 3.855 1.00 94.31 82 LYS A N 1
ATOM 668 C CA . LYS A 1 82 ? 9.458 8.400 4.318 1.00 94.31 82 LYS A CA 1
ATOM 669 C C . LYS A 1 82 ? 9.903 7.304 3.352 1.00 94.31 82 LYS A C 1
ATOM 671 O O . LYS A 1 82 ? 11.083 6.974 3.302 1.00 94.31 82 LYS A O 1
A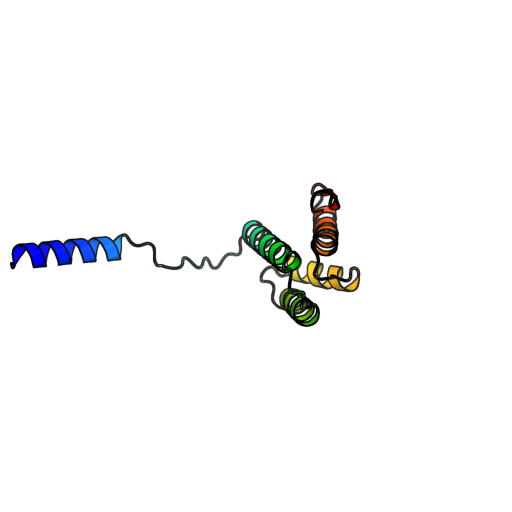TOM 676 N N . HIS A 1 83 ? 8.962 6.740 2.604 1.00 91.44 83 HIS A N 1
ATOM 677 C CA . HIS A 1 83 ? 9.165 5.583 1.748 1.00 91.44 83 HIS A CA 1
ATOM 678 C C . HIS A 1 83 ? 8.597 5.877 0.361 1.00 91.44 83 HIS A C 1
ATOM 680 O O . HIS A 1 83 ? 7.381 5.888 0.172 1.00 91.44 83 HIS A O 1
ATOM 686 N N . SER A 1 84 ? 9.489 6.107 -0.606 1.00 85.62 84 SER A N 1
ATOM 687 C CA . SER A 1 84 ? 9.098 6.226 -2.012 1.00 85.62 84 SER A CA 1
ATOM 688 C C . SER A 1 84 ? 8.539 4.895 -2.524 1.00 85.62 84 SER A C 1
ATOM 690 O O . SER A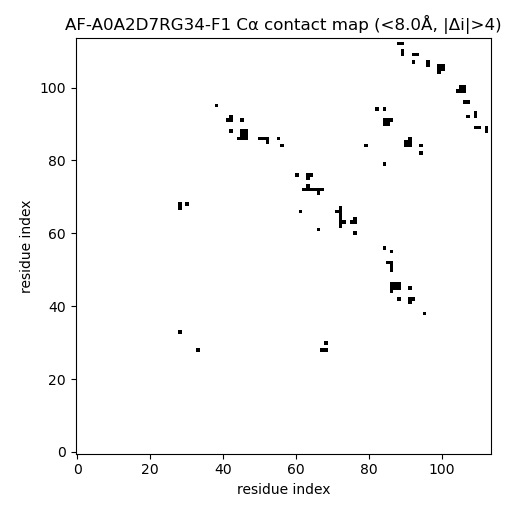 1 84 ? 9.053 3.825 -2.185 1.00 85.62 84 SER A O 1
ATOM 692 N N . LEU A 1 85 ? 7.480 4.970 -3.329 1.00 93.62 85 LEU A N 1
ATOM 693 C CA . LEU A 1 85 ? 6.729 3.828 -3.840 1.00 93.62 85 LEU A CA 1
ATOM 694 C C . LEU A 1 85 ? 6.899 3.755 -5.357 1.00 93.62 85 LEU A C 1
ATOM 696 O O . LEU A 1 85 ? 6.411 4.602 -6.095 1.00 93.62 85 LEU A O 1
ATOM 700 N N . ILE A 1 86 ? 7.597 2.728 -5.827 1.00 95.50 86 ILE A N 1
ATOM 701 C CA . ILE A 1 86 ? 7.791 2.468 -7.254 1.00 95.50 86 ILE A CA 1
ATOM 702 C C . ILE A 1 86 ? 6.743 1.439 -7.685 1.00 95.50 86 ILE A C 1
ATOM 704 O O . ILE A 1 86 ? 6.456 0.500 -6.942 1.00 95.50 86 ILE A O 1
ATOM 708 N N . MET A 1 87 ? 6.195 1.581 -8.892 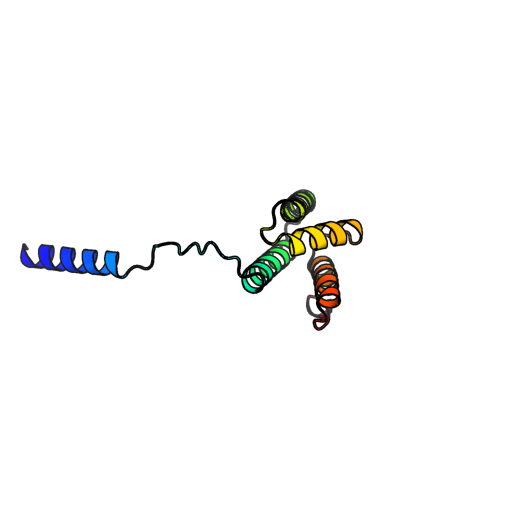1.00 97.25 87 MET A N 1
ATOM 709 C CA . MET A 1 87 ? 5.227 0.659 -9.493 1.00 97.25 87 MET A CA 1
ATOM 710 C C . MET A 1 87 ? 5.899 -0.681 -9.850 1.00 97.25 87 MET A C 1
ATOM 712 O O . MET A 1 87 ? 6.243 -0.964 -11.000 1.00 97.25 87 MET A O 1
ATOM 716 N N . ASN A 1 88 ? 6.170 -1.491 -8.827 1.00 96.19 88 ASN A N 1
ATOM 717 C CA . ASN A 1 88 ? 6.633 -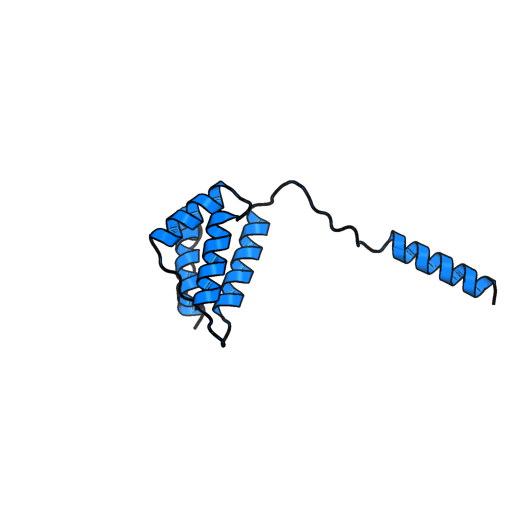2.870 -8.926 1.00 96.19 88 ASN A CA 1
ATOM 718 C C . ASN A 1 88 ? 6.287 -3.662 -7.652 1.00 96.19 88 ASN A C 1
ATOM 720 O O . ASN A 1 88 ? 6.167 -3.094 -6.562 1.00 96.19 88 ASN A O 1
ATOM 724 N N . SER A 1 89 ? 6.184 -4.985 -7.784 1.00 96.62 89 SER A N 1
ATOM 725 C CA . SER A 1 89 ? 5.778 -5.897 -6.705 1.00 96.62 89 SER A CA 1
ATOM 726 C C . SER A 1 89 ? 6.652 -5.809 -5.449 1.00 96.62 89 SER A C 1
ATOM 728 O O . SER A 1 89 ? 6.132 -5.843 -4.334 1.00 96.62 89 SER A O 1
ATOM 730 N N . ILE A 1 90 ? 7.972 -5.660 -5.600 1.00 96.62 90 ILE A N 1
ATOM 731 C CA . ILE A 1 90 ? 8.912 -5.636 -4.467 1.00 96.62 90 ILE A CA 1
ATOM 732 C C . ILE A 1 90 ? 8.764 -4.350 -3.654 1.00 96.62 90 ILE A C 1
ATOM 734 O O . ILE A 1 90 ? 8.652 -4.400 -2.430 1.00 96.62 90 ILE A O 1
ATOM 738 N N . SER A 1 91 ? 8.711 -3.194 -4.318 1.00 96.56 91 SER A N 1
ATOM 739 C CA . SER A 1 91 ? 8.490 -1.903 -3.662 1.00 96.56 91 SER A CA 1
ATOM 740 C C . SER A 1 91 ? 7.130 -1.870 -2.964 1.00 96.56 91 SER A C 1
ATOM 742 O O . SER A 1 91 ? 7.053 -1.466 -1.801 1.00 96.56 91 SER A O 1
ATOM 744 N N . MET A 1 92 ? 6.084 -2.395 -3.614 1.00 97.25 92 MET A N 1
ATOM 745 C CA . MET A 1 92 ? 4.750 -2.462 -3.022 1.00 97.25 92 MET A CA 1
ATOM 746 C C . MET A 1 92 ? 4.709 -3.379 -1.786 1.00 97.25 92 MET A C 1
ATOM 748 O O . MET A 1 92 ? 4.126 -3.037 -0.755 1.00 97.25 92 MET A O 1
ATOM 752 N N . CYS A 1 93 ? 5.385 -4.526 -1.852 1.00 97.94 93 CYS A N 1
ATOM 753 C CA . CYS A 1 93 ? 5.528 -5.448 -0.728 1.00 97.94 93 CYS A CA 1
ATOM 754 C C . CYS A 1 93 ? 6.273 -4.827 0.457 1.00 97.94 93 CYS A C 1
ATOM 756 O O . CYS A 1 93 ? 5.772 -4.870 1.580 1.00 97.94 93 CYS A O 1
ATOM 758 N N . ASN A 1 94 ? 7.418 -4.182 0.218 1.00 97.31 94 ASN A N 1
ATOM 759 C CA . ASN A 1 94 ? 8.196 -3.527 1.270 1.00 97.31 94 ASN A CA 1
ATOM 760 C C . ASN A 1 94 ? 7.398 -2.416 1.967 1.00 97.31 94 ASN A C 1
ATOM 762 O O . ASN A 1 94 ? 7.402 -2.322 3.195 1.00 97.31 94 ASN A O 1
ATOM 766 N N . PHE A 1 95 ? 6.654 -1.612 1.204 1.00 97.62 95 PHE A N 1
ATOM 767 C CA . PHE A 1 95 ? 5.786 -0.586 1.778 1.00 97.62 95 PHE A CA 1
ATOM 768 C C . PHE A 1 95 ? 4.645 -1.198 2.607 1.00 97.62 95 PHE A C 1
ATOM 770 O O . PHE A 1 95 ? 4.358 -0.726 3.709 1.00 97.62 95 PHE A O 1
ATOM 777 N N . HIS A 1 96 ? 4.024 -2.285 2.133 1.00 97.75 96 HIS A N 1
ATOM 778 C CA . HIS A 1 96 ? 3.008 -3.007 2.907 1.00 97.75 96 HIS A CA 1
ATOM 779 C C . HIS A 1 96 ? 3.599 -3.597 4.199 1.00 97.75 96 HIS A C 1
ATOM 781 O O . HIS A 1 96 ? 2.981 -3.504 5.259 1.00 97.75 96 HIS A O 1
ATOM 787 N N . ASN A 1 97 ? 4.827 -4.117 4.157 1.00 97.81 97 ASN A N 1
ATOM 788 C CA . ASN A 1 97 ? 5.519 -4.614 5.345 1.00 97.81 97 ASN A CA 1
ATOM 789 C C . ASN A 1 97 ? 5.799 -3.523 6.383 1.00 97.81 97 ASN A C 1
ATOM 791 O O . ASN A 1 97 ? 5.735 -3.810 7.577 1.00 97.81 97 ASN A O 1
ATOM 795 N N . HIS A 1 98 ? 6.030 -2.273 5.972 1.00 96.44 98 HIS A N 1
ATOM 796 C CA . HIS A 1 98 ? 6.126 -1.166 6.925 1.00 96.44 98 HIS A CA 1
ATOM 797 C C . HIS A 1 98 ? 4.811 -0.968 7.697 1.00 96.44 98 HIS A C 1
ATOM 799 O O . HIS A 1 98 ? 4.820 -0.783 8.914 1.00 96.44 98 HIS A O 1
ATOM 805 N N . VAL A 1 99 ? 3.668 -1.082 7.014 1.00 96.38 99 VAL A N 1
ATOM 806 C CA . VAL A 1 99 ? 2.351 -1.029 7.666 1.00 96.38 99 VAL A CA 1
ATOM 807 C C . VAL A 1 99 ? 2.123 -2.257 8.552 1.00 96.38 99 VAL A C 1
ATOM 809 O O . VAL A 1 99 ? 1.611 -2.115 9.660 1.00 96.38 99 VAL A O 1
ATOM 812 N N . ASN A 1 100 ? 2.545 -3.452 8.124 1.00 97.69 100 ASN A N 1
ATOM 813 C CA . ASN A 1 100 ? 2.480 -4.651 8.965 1.00 97.69 100 ASN A CA 1
ATOM 814 C C . ASN A 1 100 ? 3.260 -4.463 10.267 1.00 97.69 100 ASN A C 1
ATOM 816 O O . ASN A 1 100 ? 2.719 -4.743 11.333 1.00 97.69 100 ASN A O 1
ATOM 820 N N . TYR A 1 101 ? 4.475 -3.919 10.190 1.00 96.62 101 TYR A N 1
ATOM 821 C CA . TYR A 1 101 ? 5.282 -3.592 11.362 1.00 96.62 101 TYR A CA 1
ATOM 822 C C . TYR A 1 101 ? 4.556 -2.623 12.308 1.00 96.62 101 TYR A C 1
ATOM 824 O O . TYR A 1 101 ? 4.434 -2.909 13.495 1.00 96.62 101 TYR A O 1
ATOM 832 N N . GLN A 1 102 ? 3.984 -1.529 11.787 1.00 95.31 102 GLN A N 1
ATOM 833 C CA . GLN A 1 102 ? 3.204 -0.563 12.583 1.00 95.31 102 GLN A CA 1
ATOM 834 C C . GLN A 1 102 ? 1.984 -1.188 13.283 1.00 95.31 102 GLN A C 1
ATOM 836 O O . GLN A 1 102 ? 1.526 -0.676 14.303 1.00 95.31 102 GLN A O 1
ATOM 841 N N . LEU A 1 103 ? 1.445 -2.277 12.730 1.00 96.31 103 LEU A N 1
ATOM 842 C CA . LEU A 1 103 ? 0.286 -3.001 13.251 1.00 96.31 103 LEU A CA 1
ATOM 843 C C . LEU A 1 103 ? 0.662 -4.276 14.027 1.00 96.31 103 LEU A C 1
ATOM 845 O O . LEU A 1 103 ? -0.234 -5.059 14.340 1.00 96.31 103 LEU A O 1
ATOM 849 N N . ASN A 1 104 ? 1.949 -4.510 14.315 1.00 97.62 104 ASN A N 1
ATOM 850 C CA . ASN A 1 104 ? 2.461 -5.741 14.935 1.00 97.62 104 ASN A CA 1
ATOM 851 C C . ASN A 1 104 ? 2.022 -7.030 14.205 1.00 97.62 104 ASN A C 1
ATOM 853 O O . ASN A 1 104 ? 1.732 -8.052 14.826 1.00 97.62 104 ASN A O 1
ATOM 857 N N . LYS A 1 105 ? 1.949 -6.981 12.871 1.00 97.31 105 LYS A N 1
ATOM 858 C CA . LYS A 1 105 ? 1.662 -8.127 11.998 1.00 97.31 105 LYS A CA 1
ATOM 859 C C . LYS A 1 105 ? 2.956 -8.780 11.511 1.00 97.31 105 LYS A C 1
ATOM 861 O O . LYS A 1 105 ? 4.025 -8.175 11.511 1.00 97.31 105 LYS A O 1
ATOM 866 N N . THR A 1 106 ? 2.840 -10.022 11.050 1.00 97.75 106 THR A N 1
ATOM 867 C CA . THR A 1 106 ? 3.958 -10.787 10.486 1.00 97.75 106 THR A CA 1
ATOM 868 C C . THR A 1 106 ? 4.554 -10.092 9.263 1.00 97.75 106 THR A C 1
ATOM 870 O O . THR A 1 106 ? 3.823 -9.650 8.375 1.00 97.75 106 THR A O 1
ATOM 873 N N . HIS A 1 107 ? 5.882 -10.057 9.187 1.00 98.06 107 HIS A N 1
ATOM 874 C CA . HIS A 1 107 ? 6.603 -9.603 8.004 1.00 98.06 107 HIS A CA 1
ATOM 875 C C . HIS A 1 107 ? 6.511 -10.652 6.886 1.00 98.06 107 HIS A C 1
ATOM 877 O O . HIS A 1 107 ? 6.780 -11.831 7.116 1.00 98.06 107 HIS A O 1
ATOM 883 N N . PHE A 1 108 ? 6.174 -10.233 5.669 1.00 98.06 108 PHE A N 1
ATOM 884 C CA . PHE A 1 108 ? 6.143 -11.111 4.500 1.00 98.06 108 PHE A CA 1
ATOM 885 C C . PHE A 1 108 ? 7.492 -11.094 3.766 1.00 98.06 108 PHE A C 1
ATOM 887 O O . PHE A 1 108 ? 8.039 -10.024 3.507 1.00 98.06 108 PHE A O 1
ATOM 894 N N . ASN A 1 109 ? 8.039 -12.253 3.391 1.00 97.62 109 ASN A N 1
ATOM 895 C CA . ASN A 1 109 ? 9.271 -12.304 2.597 1.00 97.62 109 ASN A CA 1
ATOM 896 C C . ASN A 1 109 ? 8.997 -11.904 1.136 1.00 97.62 109 ASN A C 1
ATOM 898 O O . ASN A 1 109 ? 8.508 -12.714 0.350 1.00 97.62 109 ASN A O 1
ATOM 902 N N . CYS A 1 110 ? 9.335 -10.666 0.763 1.00 97.31 110 CYS A N 1
ATOM 903 C CA . CYS A 1 110 ? 9.077 -10.138 -0.579 1.00 97.31 110 CYS A CA 1
ATOM 904 C C . CYS A 1 110 ? 9.817 -10.884 -1.699 1.00 97.31 110 CYS A C 1
ATOM 906 O O . CYS A 1 110 ? 9.373 -10.820 -2.841 1.00 97.31 110 CYS A O 1
ATOM 908 N N . SER A 1 111 ? 10.882 -11.635 -1.396 1.00 94.88 111 SER A N 1
ATOM 909 C CA . SER A 1 111 ? 11.566 -12.482 -2.383 1.00 94.88 111 SER A CA 1
ATOM 910 C C . SER A 1 111 ? 10.675 -13.599 -2.937 1.00 94.88 111 SER A C 1
ATOM 912 O O . SER A 1 111 ? 10.961 -14.119 -4.005 1.00 94.88 111 SER A O 1
ATOM 914 N N . ASN A 1 112 ? 9.569 -13.931 -2.261 1.00 94.44 112 ASN A N 1
ATOM 915 C CA . ASN A 1 112 ? 8.576 -14.892 -2.749 1.00 94.44 112 ASN A CA 1
ATOM 916 C C . ASN A 1 112 ? 7.696 -14.338 -3.893 1.00 94.44 112 ASN A C 1
ATOM 918 O O . ASN A 1 112 ? 6.800 -15.038 -4.356 1.00 94.44 112 ASN A O 1
ATOM 922 N N . LEU A 1 113 ? 7.877 -13.070 -4.289 1.00 87.19 113 LEU A N 1
ATOM 923 C CA . LEU A 1 113 ? 7.152 -12.426 -5.394 1.00 87.19 113 LEU A CA 1
ATOM 924 C C . LEU A 1 113 ? 7.933 -12.429 -6.717 1.00 87.19 113 LEU A C 1
ATOM 926 O O . LEU A 1 113 ? 7.429 -11.877 -7.697 1.00 87.19 113 LEU A O 1
ATOM 930 N N . VAL A 1 114 ? 9.159 -12.960 -6.709 1.00 72.19 114 VAL A N 1
ATOM 931 C CA . VAL A 1 114 ? 10.054 -13.061 -7.872 1.00 72.19 114 VAL A CA 1
ATOM 932 C C . VAL A 1 114 ? 9.857 -14.401 -8.563 1.00 72.19 114 VAL A C 1
ATOM 934 O O . VAL A 1 114 ? 9.770 -15.417 -7.839 1.00 72.19 114 VAL A O 1
#

Nearest PDB structures (foldseek):
  3tk0-assembly1_A-2  TM=8.313E-01  e=3.495E-05  Homo sapiens
  3u2l-assembly1_A-2  TM=8.753E-01  e=7.817E-05  Homo sapiens
  3o55-assembly1_A-2  TM=8.549E-01  e=6.906E-05  Homo sapiens
  3u5s-assembly1_A-2  TM=8.191E-01  e=9.412E-05  Homo sapiens

Solvent-accessible surface area (backbone atoms only — not comparable to full-atom values): 6827 Å² total; per-residue (Å²): 114,69,66,62,53,51,52,51,52,52,51,52,51,50,48,64,71,68,48,90,75,74,82,83,74,69,93,68,83,58,65,66,63,53,47,53,55,50,51,51,52,53,49,56,62,19,63,47,86,82,72,52,56,70,62,49,51,53,50,55,51,47,42,40,75,64,42,87,52,65,69,60,17,53,54,50,42,54,46,52,76,77,46,85,76,54,75,28,54,56,45,48,41,54,55,50,35,54,55,26,55,77,66,77,43,80,79,72,71,52,75,79,77,109